Protein AF-A0A1G9ESC3-F1 (afdb_monomer_lite)

pLDDT: mean 83.82, std 16.14, range [37.31, 97.12]

Radius of gyration: 19.33 Å; chains: 1; bounding box: 45×32×67 Å

Structure (mmCIF, N/CA/C/O backbone):
data_AF-A0A1G9ESC3-F1
#
_entry.id   AF-A0A1G9ESC3-F1
#
loop_
_atom_site.group_PDB
_atom_site.id
_atom_site.type_symbol
_atom_site.label_atom_id
_atom_site.label_alt_id
_atom_site.label_comp_id
_atom_site.label_asym_id
_atom_site.label_entity_id
_atom_site.label_seq_id
_atom_site.pdbx_PDB_ins_code
_atom_site.Cartn_x
_atom_site.Cartn_y
_atom_site.Cartn_z
_atom_site.occupancy
_atom_site.B_iso_or_equiv
_atom_site.auth_seq_id
_atom_site.auth_comp_id
_atom_site.auth_asym_id
_atom_site.auth_atom_id
_atom_site.pdbx_PDB_model_num
ATOM 1 N N . MET A 1 1 ? 23.999 -6.929 -49.927 1.00 43.97 1 MET A N 1
ATOM 2 C CA . MET A 1 1 ? 23.431 -5.863 -49.079 1.00 43.97 1 MET A CA 1
ATOM 3 C C . MET A 1 1 ? 23.731 -6.254 -47.644 1.00 43.97 1 MET A C 1
ATOM 5 O O . MET A 1 1 ? 23.209 -7.267 -47.199 1.00 43.97 1 MET A O 1
ATOM 9 N N . ALA A 1 2 ? 24.670 -5.574 -46.984 1.00 53.31 2 ALA A N 1
ATOM 10 C CA . ALA A 1 2 ? 24.937 -5.827 -45.572 1.00 53.31 2 ALA A CA 1
ATOM 11 C C . ALA A 1 2 ? 23.811 -5.166 -44.774 1.00 53.31 2 ALA A C 1
ATOM 13 O O . ALA A 1 2 ? 23.599 -3.962 -44.887 1.00 53.31 2 ALA A O 1
ATOM 14 N N . VAL A 1 3 ? 23.033 -5.974 -44.058 1.00 56.06 3 VAL A N 1
ATOM 15 C CA . VAL A 1 3 ? 22.030 -5.475 -43.120 1.00 56.06 3 VAL A CA 1
ATOM 16 C C . VAL A 1 3 ? 22.810 -5.043 -41.886 1.00 56.06 3 VAL A C 1
ATOM 18 O O . VAL A 1 3 ? 23.265 -5.895 -41.124 1.00 56.06 3 VAL A O 1
ATOM 21 N N . ASP A 1 4 ? 23.039 -3.739 -41.758 1.00 64.38 4 ASP A N 1
ATOM 22 C CA . ASP A 1 4 ? 23.680 -3.130 -40.595 1.00 64.38 4 ASP A CA 1
ATOM 23 C C . ASP A 1 4 ? 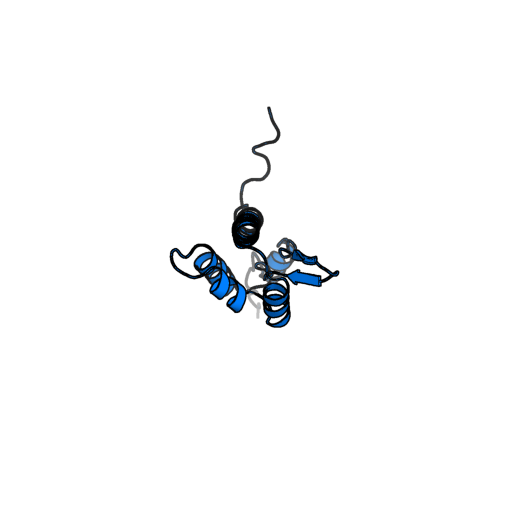22.779 -3.400 -39.381 1.00 64.38 4 ASP A C 1
ATOM 25 O O . ASP A 1 4 ? 21.706 -2.812 -39.229 1.00 64.38 4 ASP A O 1
ATOM 29 N N . LYS A 1 5 ? 23.126 -4.424 -38.593 1.00 69.19 5 LYS A N 1
ATOM 30 C CA . LYS A 1 5 ? 22.388 -4.751 -37.374 1.00 69.19 5 LYS A CA 1
ATOM 31 C C . LYS A 1 5 ? 22.817 -3.753 -36.303 1.00 69.19 5 LYS A C 1
ATOM 33 O O . LYS A 1 5 ? 24.019 -3.645 -36.060 1.00 69.19 5 LYS A O 1
ATOM 38 N N . PRO A 1 6 ? 21.872 -3.067 -35.639 1.00 77.25 6 PRO A N 1
ATOM 39 C CA . PRO A 1 6 ? 22.218 -2.153 -34.565 1.00 77.25 6 PRO A CA 1
ATOM 40 C C . PRO A 1 6 ? 23.009 -2.904 -33.490 1.00 7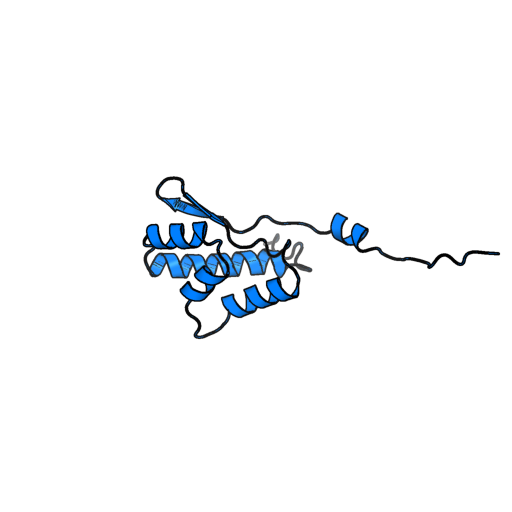7.25 6 PRO A C 1
ATOM 42 O O . PRO A 1 6 ? 22.634 -4.006 -33.082 1.00 77.25 6 PRO A O 1
ATOM 45 N N . ASN A 1 7 ? 24.118 -2.311 -33.053 1.00 84.69 7 ASN A N 1
ATOM 46 C CA . ASN A 1 7 ? 24.904 -2.831 -31.944 1.00 84.69 7 ASN A CA 1
ATOM 47 C C . ASN A 1 7 ? 24.161 -2.517 -30.635 1.00 84.69 7 ASN A C 1
ATOM 49 O O . ASN A 1 7 ? 24.212 -1.395 -30.131 1.00 84.69 7 ASN A O 1
ATOM 53 N N . VAL A 1 8 ? 23.387 -3.487 -30.144 1.00 86.62 8 VAL A N 1
ATOM 54 C CA . VAL A 1 8 ? 22.589 -3.365 -28.918 1.00 86.62 8 VAL A CA 1
ATOM 55 C C . VAL A 1 8 ? 23.451 -3.778 -27.726 1.00 86.62 8 VAL A C 1
ATOM 57 O O . VAL A 1 8 ? 23.781 -4.951 -27.586 1.00 86.62 8 VAL A O 1
ATOM 60 N N . ASN A 1 9 ? 23.794 -2.820 -26.859 1.00 90.38 9 ASN A N 1
ATOM 61 C CA . ASN A 1 9 ? 24.623 -3.067 -25.669 1.00 90.38 9 ASN A CA 1
ATOM 62 C C . ASN A 1 9 ? 23.841 -3.688 -24.498 1.00 90.38 9 ASN A C 1
ATOM 64 O O . ASN A 1 9 ? 24.419 -4.400 -23.685 1.00 90.38 9 ASN A O 1
ATOM 68 N N . LEU A 1 10 ? 22.542 -3.395 -24.396 1.00 92.31 10 LEU A N 1
ATOM 69 C CA . LEU A 1 10 ? 21.662 -3.847 -23.321 1.00 92.31 10 LEU A CA 1
ATOM 70 C C . LEU A 1 10 ? 20.216 -3.849 -23.824 1.00 92.31 10 LEU A C 1
ATOM 72 O O . LEU A 1 10 ? 19.833 -2.983 -24.612 1.00 92.31 10 LEU A O 1
ATOM 76 N N . SER A 1 11 ? 19.422 -4.821 -23.383 1.00 93.19 11 SER A N 1
ATOM 77 C CA . SER A 1 11 ? 18.002 -4.928 -23.731 1.00 93.19 11 SER A CA 1
ATOM 78 C C . SER A 1 11 ? 17.139 -4.828 -22.481 1.00 93.19 11 SER A C 1
ATOM 80 O O . SER A 1 11 ? 17.584 -5.201 -21.398 1.00 93.19 11 SER A O 1
ATOM 82 N N . LEU A 1 12 ? 15.897 -4.371 -22.640 1.00 90.69 12 LEU A N 1
ATOM 83 C CA . LEU A 1 12 ? 14.935 -4.331 -21.537 1.00 90.69 12 LEU A CA 1
ATOM 84 C C . LEU A 1 12 ? 14.723 -5.725 -20.929 1.00 90.69 12 LEU A C 1
ATOM 86 O O . LEU A 1 12 ? 14.817 -5.871 -19.720 1.00 90.69 12 LEU A O 1
ATOM 90 N N . ALA A 1 13 ? 14.586 -6.754 -21.768 1.00 91.00 13 ALA A N 1
ATOM 91 C CA . ALA A 1 13 ? 14.429 -8.135 -21.313 1.00 91.00 13 ALA A CA 1
ATOM 92 C C . ALA A 1 13 ? 15.611 -8.635 -20.459 1.00 91.00 13 ALA A C 1
ATOM 94 O O . ALA A 1 13 ? 15.414 -9.443 -19.557 1.00 91.00 13 ALA A O 1
ATOM 95 N N . ALA A 1 14 ? 16.835 -8.165 -20.737 1.00 91.69 14 ALA A N 1
ATOM 96 C CA . ALA A 1 14 ? 17.994 -8.483 -19.904 1.00 91.69 14 ALA A CA 1
ATOM 97 C C . ALA A 1 14 ? 17.863 -7.832 -18.518 1.00 91.69 14 ALA A C 1
ATOM 99 O O . ALA A 1 14 ? 17.978 -8.526 -17.515 1.00 91.69 14 ALA A O 1
ATOM 100 N N . LEU A 1 15 ? 17.498 -6.547 -18.468 1.00 91.56 15 LEU A N 1
ATOM 101 C CA . LEU A 1 15 ? 17.251 -5.839 -17.210 1.00 91.56 15 LEU A CA 1
ATOM 102 C C . LEU A 1 15 ? 16.100 -6.452 -16.400 1.00 91.56 15 LEU A C 1
ATOM 104 O O . LEU A 1 15 ? 16.215 -6.583 -15.188 1.00 91.56 15 LEU A O 1
ATOM 108 N N . GLU A 1 16 ? 15.012 -6.869 -17.048 1.00 88.94 16 GLU A N 1
ATOM 109 C CA . GLU A 1 16 ? 13.883 -7.538 -16.387 1.00 88.94 16 GLU A CA 1
ATOM 110 C C . GLU A 1 16 ? 14.275 -8.895 -15.786 1.00 88.94 16 GLU A C 1
ATOM 112 O O . GLU A 1 16 ? 13.735 -9.285 -14.752 1.00 88.94 16 GLU A O 1
ATOM 117 N N . ALA A 1 17 ? 15.211 -9.613 -16.416 1.00 87.94 17 ALA A N 1
ATOM 118 C CA . ALA A 1 17 ? 15.740 -10.874 -15.900 1.00 87.94 17 ALA A CA 1
ATOM 119 C C . ALA A 1 17 ? 16.735 -10.675 -14.741 1.00 87.94 17 ALA A C 1
ATOM 121 O O . ALA A 1 17 ? 16.882 -11.565 -13.905 1.00 87.94 17 ALA A O 1
ATOM 122 N N . GLU A 1 18 ? 17.421 -9.530 -14.700 1.00 87.19 18 GLU A N 1
ATOM 123 C CA . GLU A 1 18 ? 18.349 -9.151 -13.627 1.00 87.19 18 GLU A CA 1
ATOM 124 C C . GLU A 1 18 ? 17.634 -8.518 -12.420 1.00 87.19 18 GLU A C 1
ATOM 126 O O . GLU A 1 18 ? 18.123 -8.608 -11.292 1.00 87.19 18 GLU A O 1
ATOM 131 N N . ALA A 1 19 ? 16.482 -7.880 -12.638 1.00 85.44 19 ALA A N 1
ATOM 132 C CA . ALA A 1 19 ? 15.740 -7.174 -11.603 1.00 85.44 19 ALA A CA 1
ATOM 133 C C . ALA A 1 19 ? 15.181 -8.131 -10.534 1.00 85.44 19 ALA A C 1
ATOM 135 O O . ALA A 1 19 ? 14.440 -9.072 -10.823 1.00 85.44 19 ALA A O 1
ATOM 136 N N . ASN A 1 20 ? 15.501 -7.854 -9.267 1.00 78.94 20 ASN A N 1
ATOM 137 C CA . ASN A 1 20 ? 14.919 -8.561 -8.129 1.00 78.94 20 ASN A CA 1
ATOM 138 C C . ASN A 1 20 ? 13.492 -8.053 -7.865 1.00 78.94 20 ASN A C 1
ATOM 140 O O . ASN A 1 20 ? 13.234 -6.852 -7.936 1.00 78.94 20 ASN A O 1
ATOM 144 N N . LYS A 1 21 ? 12.582 -8.974 -7.540 1.00 80.69 21 LYS A N 1
ATOM 145 C CA . LYS A 1 21 ? 11.171 -8.705 -7.253 1.00 80.69 21 LYS A CA 1
ATOM 146 C C . LYS A 1 21 ? 10.865 -9.106 -5.807 1.00 80.69 21 LYS A C 1
ATOM 148 O O . LYS A 1 21 ? 10.483 -10.255 -5.569 1.00 80.69 21 LYS A O 1
ATOM 153 N N . PRO A 1 22 ? 11.109 -8.223 -4.825 1.00 85.19 22 PRO A N 1
ATOM 154 C CA . PRO A 1 22 ? 10.721 -8.499 -3.450 1.00 85.19 22 PRO A CA 1
ATOM 155 C C . PRO A 1 22 ? 9.194 -8.584 -3.340 1.00 85.19 22 PRO A C 1
ATOM 157 O O . PRO A 1 22 ? 8.467 -7.946 -4.095 1.00 85.19 22 PRO A O 1
ATOM 160 N N . GLU A 1 23 ? 8.705 -9.381 -2.391 1.00 88.75 23 GLU A N 1
ATOM 161 C CA . GLU A 1 23 ? 7.263 -9.542 -2.189 1.00 88.75 23 GLU A CA 1
ATOM 162 C C . GLU A 1 23 ? 6.606 -8.251 -1.661 1.00 88.75 23 GLU A C 1
ATOM 164 O O . GLU A 1 23 ? 7.249 -7.456 -0.980 1.00 88.75 23 GLU A O 1
ATOM 169 N N . PRO A 1 24 ? 5.307 -8.023 -1.911 1.00 93.38 24 PRO A N 1
ATOM 170 C CA . PRO A 1 24 ? 4.590 -6.901 -1.315 1.00 93.38 24 PRO A CA 1
ATOM 171 C C . PRO A 1 24 ? 4.425 -7.050 0.205 1.00 93.38 24 PRO A C 1
ATOM 173 O O . PRO A 1 24 ? 4.405 -8.153 0.759 1.00 93.38 24 PRO A O 1
ATOM 176 N N . PHE A 1 25 ? 4.198 -5.930 0.899 1.00 94.56 25 PHE A N 1
ATOM 177 C CA . PHE A 1 25 ? 3.900 -5.958 2.331 1.00 94.56 25 PHE A CA 1
ATOM 178 C C . PHE A 1 25 ? 2.524 -6.591 2.594 1.00 94.56 25 PHE A C 1
ATOM 180 O O . PHE A 1 25 ? 1.503 -6.160 2.051 1.00 94.56 25 PHE A O 1
ATOM 187 N N . VAL A 1 26 ? 2.468 -7.579 3.492 1.00 96.62 26 VAL A N 1
ATOM 188 C CA . VAL A 1 26 ? 1.228 -8.270 3.875 1.00 96.62 26 VAL A CA 1
ATOM 189 C C . VAL A 1 26 ? 0.968 -8.105 5.368 1.00 96.62 26 VAL A C 1
ATOM 191 O O . VAL A 1 26 ? 1.809 -8.433 6.203 1.00 96.62 26 VAL A O 1
ATOM 194 N N . LEU A 1 27 ? -0.239 -7.658 5.722 1.00 96.38 27 LEU A N 1
ATOM 195 C CA . LEU A 1 27 ? -0.709 -7.605 7.105 1.00 96.38 27 LEU A CA 1
ATOM 196 C C . LEU A 1 27 ? -1.738 -8.709 7.351 1.00 96.38 27 LEU A C 1
ATOM 198 O O . LEU A 1 27 ? -2.816 -8.715 6.757 1.00 96.38 27 LEU A O 1
ATOM 202 N N . ALA A 1 28 ? -1.450 -9.597 8.300 1.00 96.19 28 ALA A N 1
ATOM 203 C CA . ALA A 1 28 ? -2.451 -10.509 8.839 1.00 96.19 28 ALA A CA 1
ATOM 204 C C . ALA A 1 28 ? -3.435 -9.751 9.748 1.00 96.19 28 ALA A C 1
ATOM 206 O O . ALA A 1 28 ? -3.041 -9.036 10.671 1.00 96.19 28 ALA A O 1
ATOM 207 N N . LEU A 1 29 ? -4.727 -9.933 9.495 1.00 92.81 29 LEU A N 1
ATOM 208 C CA . LEU A 1 29 ? -5.827 -9.461 10.328 1.00 92.81 29 LEU A CA 1
ATOM 209 C C . LEU A 1 29 ? -6.361 -10.612 11.195 1.00 92.81 29 LEU A C 1
ATOM 211 O O . LEU A 1 29 ? -6.070 -11.790 10.978 1.00 92.81 29 LEU A O 1
ATOM 215 N N . SER A 1 30 ? -7.193 -10.286 12.183 1.00 87.12 30 SER A N 1
ATOM 216 C CA . SER A 1 30 ? -7.890 -11.301 12.977 1.00 87.12 30 SER A CA 1
ATOM 217 C C . SER A 1 30 ? -8.807 -12.175 12.107 1.00 87.12 30 SER A C 1
ATOM 219 O O . SER A 1 30 ? -9.378 -11.715 11.117 1.00 87.12 30 SER A O 1
ATOM 221 N N . GLY A 1 31 ? -8.986 -13.439 12.503 1.00 81.56 31 GLY A N 1
ATOM 222 C CA . GLY A 1 31 ? -9.890 -14.369 11.816 1.00 81.56 31 GLY A CA 1
ATOM 223 C C . GLY A 1 31 ? -9.362 -14.884 10.474 1.00 81.56 31 GLY A C 1
ATOM 224 O O . GLY A 1 31 ? -10.145 -15.038 9.540 1.00 81.56 31 GLY A O 1
ATOM 225 N N . SER A 1 32 ? -8.049 -15.119 10.371 1.00 83.12 32 SER A N 1
ATOM 226 C CA . SER A 1 32 ? -7.374 -15.671 9.180 1.00 83.12 32 SER A CA 1
ATOM 227 C C . SER A 1 32 ? -7.520 -14.830 7.907 1.00 83.12 32 SER A C 1
ATOM 229 O O . SER A 1 32 ? -7.315 -15.330 6.802 1.00 83.12 32 SER A O 1
ATOM 231 N N . LYS A 1 33 ? -7.871 -13.549 8.046 1.00 91.31 33 LYS A N 1
ATOM 232 C CA . LYS A 1 33 ? -7.873 -12.591 6.939 1.00 91.31 33 LYS A CA 1
ATOM 233 C C . LYS A 1 33 ? -6.496 -11.955 6.815 1.00 91.31 33 LYS A C 1
ATOM 235 O O . LYS A 1 33 ? -5.753 -11.870 7.788 1.00 91.31 33 LYS A O 1
ATOM 240 N N . ARG A 1 34 ? -6.171 -11.468 5.628 1.00 95.56 34 ARG A N 1
ATOM 241 C CA . ARG A 1 34 ? -4.972 -10.670 5.369 1.00 95.56 34 ARG A CA 1
ATOM 242 C C . ARG A 1 34 ? -5.323 -9.531 4.431 1.00 95.56 34 ARG A C 1
ATOM 244 O O . ARG A 1 34 ? -6.325 -9.639 3.731 1.00 95.56 34 ARG A O 1
ATOM 251 N N . ILE A 1 35 ? -4.509 -8.488 4.452 1.00 96.69 35 ILE A N 1
ATOM 252 C CA . ILE A 1 35 ? -4.496 -7.450 3.427 1.00 96.69 35 ILE A CA 1
ATOM 253 C C . ILE A 1 35 ? -3.113 -7.403 2.797 1.00 96.69 35 ILE A C 1
ATOM 255 O O . ILE A 1 35 ? -2.112 -7.593 3.495 1.00 96.69 35 ILE A O 1
ATOM 259 N N . THR A 1 36 ? -3.073 -7.144 1.498 1.00 96.94 36 THR A N 1
ATOM 260 C CA . THR A 1 36 ? -1.837 -7.038 0.727 1.00 96.94 36 THR A CA 1
ATOM 261 C C . THR A 1 36 ? -1.735 -5.627 0.168 1.00 96.94 36 THR A C 1
ATOM 263 O O . THR A 1 36 ? -2.679 -5.125 -0.440 1.00 96.94 36 THR A O 1
ATOM 266 N N . PHE A 1 37 ? -0.611 -4.968 0.429 1.00 95.62 37 PHE A N 1
ATOM 267 C CA . PHE A 1 37 ? -0.293 -3.673 -0.166 1.00 95.62 37 PHE A CA 1
ATOM 268 C C . PHE A 1 37 ? 0.186 -3.863 -1.615 1.00 95.62 37 PHE A C 1
ATOM 270 O O . PHE A 1 37 ? 0.549 -4.981 -1.981 1.00 95.62 37 PHE A O 1
ATOM 277 N N . PRO A 1 38 ? 0.177 -2.809 -2.450 1.00 92.81 38 PRO A N 1
ATOM 278 C CA . PRO A 1 38 ? 0.652 -2.894 -3.827 1.00 92.81 38 PRO A CA 1
ATOM 279 C C . PRO A 1 38 ? 2.058 -3.476 -3.943 1.00 92.81 38 PRO A C 1
ATOM 281 O O . PRO A 1 38 ? 2.937 -3.195 -3.123 1.00 92.81 38 PRO A O 1
ATOM 284 N N . ASP A 1 39 ? 2.281 -4.249 -4.997 1.00 92.19 39 ASP A N 1
ATOM 285 C CA . ASP A 1 39 ? 3.624 -4.642 -5.397 1.00 92.19 39 ASP A CA 1
ATOM 286 C C . ASP A 1 39 ? 4.258 -3.504 -6.204 1.00 92.19 39 ASP A C 1
ATOM 288 O O . ASP A 1 39 ? 4.013 -3.364 -7.399 1.00 92.19 39 ASP A O 1
ATOM 292 N N . LEU A 1 40 ? 5.052 -2.661 -5.538 1.00 89.50 40 LEU A N 1
ATOM 293 C CA . LEU A 1 40 ? 5.674 -1.501 -6.183 1.00 89.50 40 LEU A CA 1
ATOM 294 C C . LEU A 1 40 ? 6.656 -1.880 -7.299 1.00 89.50 40 LEU A C 1
ATOM 296 O O . LEU A 1 40 ? 6.952 -1.033 -8.133 1.00 89.50 40 LEU A O 1
ATOM 300 N N . PHE A 1 41 ? 7.159 -3.117 -7.316 1.00 87.81 41 PHE A N 1
ATOM 301 C CA . PHE A 1 41 ? 8.124 -3.587 -8.314 1.00 87.81 41 PHE A CA 1
ATOM 302 C C . PHE A 1 41 ? 7.449 -4.154 -9.565 1.00 87.81 41 PHE A C 1
ATOM 304 O O . PHE A 1 41 ? 8.119 -4.366 -10.575 1.00 87.81 41 PHE A O 1
ATOM 311 N N . ASP A 1 42 ? 6.136 -4.383 -9.505 1.00 89.94 42 ASP A N 1
ATOM 312 C CA . ASP A 1 42 ? 5.307 -4.759 -10.654 1.00 89.94 42 ASP A CA 1
ATOM 313 C C . ASP A 1 42 ? 4.474 -3.570 -11.180 1.00 89.94 42 ASP A C 1
ATOM 315 O O . ASP A 1 42 ? 3.936 -3.623 -12.286 1.00 89.94 42 ASP A O 1
ATOM 319 N N . LEU A 1 43 ? 4.394 -2.468 -10.420 1.00 90.06 43 LEU A N 1
ATOM 320 C CA . LEU A 1 43 ? 3.760 -1.225 -10.864 1.00 90.06 43 LEU A CA 1
ATOM 321 C C . LEU A 1 43 ? 4.609 -0.470 -11.906 1.00 90.06 43 LEU A C 1
ATOM 323 O O . LEU A 1 43 ? 5.842 -0.488 -11.845 1.00 90.06 43 LEU A O 1
ATOM 327 N N . PRO A 1 44 ? 3.967 0.286 -12.819 1.00 91.94 44 PRO A N 1
ATOM 328 C CA . PRO A 1 44 ? 4.647 1.306 -13.609 1.00 91.94 44 PRO A CA 1
ATOM 329 C C . PRO A 1 44 ? 5.372 2.320 -12.719 1.00 91.94 44 PRO A C 1
ATOM 331 O O . PRO A 1 44 ? 4.910 2.653 -11.625 1.00 91.94 44 PRO A O 1
ATOM 334 N N . VAL A 1 45 ? 6.497 2.848 -13.210 1.00 89.56 45 VAL A N 1
ATOM 335 C CA . VAL A 1 45 ? 7.352 3.770 -12.441 1.00 89.56 45 VAL A CA 1
ATOM 336 C C . VAL A 1 45 ? 6.572 4.985 -11.935 1.00 89.56 45 VAL A C 1
ATOM 338 O O . VAL A 1 45 ? 6.715 5.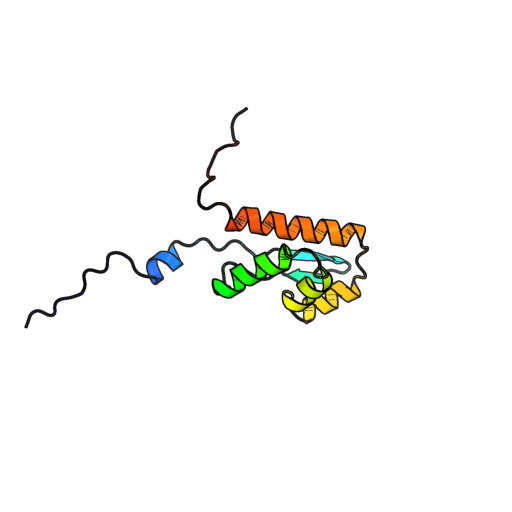352 -10.772 1.00 89.56 45 VAL A O 1
ATOM 341 N N . ASP A 1 46 ? 5.708 5.577 -12.761 1.00 92.12 46 ASP A N 1
ATOM 342 C CA . ASP A 1 46 ? 4.931 6.758 -12.375 1.00 92.12 46 ASP A CA 1
ATOM 343 C C . ASP A 1 46 ? 3.899 6.465 -11.271 1.00 92.12 46 ASP A C 1
ATOM 345 O O . ASP A 1 46 ? 3.694 7.298 -10.380 1.00 92.12 46 ASP A O 1
ATOM 349 N N . GLU A 1 47 ? 3.306 5.267 -11.277 1.00 93.56 47 GLU A N 1
ATOM 350 C CA . GLU A 1 47 ? 2.392 4.809 -10.228 1.00 93.56 47 GLU A CA 1
ATOM 351 C C . GLU A 1 47 ? 3.148 4.519 -8.925 1.00 93.56 47 GLU A C 1
ATOM 353 O O . GLU A 1 47 ? 2.700 4.916 -7.848 1.00 93.56 47 GLU A O 1
ATOM 358 N N . ALA A 1 48 ? 4.333 3.904 -9.002 1.00 90.75 48 ALA A N 1
ATOM 359 C CA . ALA A 1 48 ? 5.186 3.692 -7.834 1.00 90.75 48 ALA A CA 1
ATOM 360 C C . ALA A 1 48 ? 5.636 5.028 -7.203 1.00 90.75 48 ALA A C 1
ATOM 362 O O . ALA A 1 48 ? 5.588 5.190 -5.982 1.00 90.75 48 ALA A O 1
ATOM 363 N N . GLU A 1 49 ? 6.003 6.029 -8.011 1.00 89.25 49 GLU A N 1
ATOM 364 C CA . GLU A 1 49 ? 6.303 7.384 -7.526 1.00 89.25 49 GLU A CA 1
ATOM 365 C C . GLU A 1 49 ? 5.070 8.073 -6.916 1.00 89.25 49 GLU A C 1
ATOM 367 O O . GLU A 1 49 ? 5.171 8.834 -5.949 1.00 89.25 49 GLU A O 1
ATOM 372 N N . GLU A 1 50 ? 3.877 7.836 -7.466 1.00 92.38 50 GLU A N 1
ATOM 373 C CA . GLU A 1 50 ? 2.624 8.305 -6.875 1.00 92.38 50 GLU A CA 1
ATOM 374 C C . GLU A 1 50 ? 2.344 7.675 -5.510 1.00 92.38 50 GLU A C 1
ATOM 376 O O . GLU A 1 50 ? 1.969 8.397 -4.583 1.00 92.38 50 GLU A O 1
ATOM 381 N N . PHE A 1 51 ? 2.598 6.376 -5.353 1.00 91.62 51 PHE A N 1
ATOM 382 C CA . PHE A 1 51 ? 2.441 5.681 -4.080 1.00 91.62 51 PHE A CA 1
ATOM 383 C C . PHE A 1 51 ? 3.268 6.337 -2.973 1.00 91.62 51 PHE A C 1
ATOM 385 O O . PHE A 1 51 ? 2.735 6.654 -1.907 1.00 91.62 51 PHE A O 1
ATOM 392 N N . PHE A 1 52 ? 4.554 6.597 -3.231 1.00 87.50 52 PHE A N 1
ATOM 393 C CA . PHE A 1 52 ? 5.427 7.245 -2.250 1.00 87.50 52 PHE A CA 1
ATOM 394 C C . PHE A 1 52 ? 4.986 8.669 -1.927 1.00 87.50 52 PHE A C 1
ATOM 396 O O . PHE A 1 52 ? 4.992 9.056 -0.759 1.00 87.50 52 PHE A O 1
ATOM 403 N N . ARG A 1 53 ? 4.548 9.434 -2.936 1.00 88.25 53 ARG A N 1
ATOM 404 C CA . ARG A 1 53 ? 3.999 10.777 -2.717 1.00 88.25 53 ARG A CA 1
ATOM 405 C C . ARG A 1 53 ? 2.768 10.733 -1.825 1.00 88.25 53 ARG A C 1
ATOM 407 O O . ARG A 1 53 ? 2.706 11.512 -0.886 1.00 88.25 53 ARG A O 1
ATOM 414 N N . ASP A 1 54 ? 1.814 9.840 -2.084 1.00 89.81 54 ASP A N 1
ATOM 415 C CA . ASP A 1 54 ? 0.597 9.728 -1.273 1.00 89.81 54 ASP A CA 1
ATOM 416 C C . ASP A 1 54 ? 0.876 9.230 0.151 1.00 89.81 54 ASP A C 1
ATOM 418 O O . ASP A 1 54 ? 0.191 9.658 1.080 1.00 89.81 54 ASP A O 1
ATOM 422 N N . LEU A 1 55 ? 1.861 8.344 0.327 1.00 83.75 55 LEU A N 1
ATOM 423 C CA . LEU A 1 55 ? 2.241 7.808 1.634 1.00 83.75 55 LEU A CA 1
ATOM 424 C C . LEU A 1 55 ? 2.952 8.848 2.514 1.00 83.75 55 LEU A C 1
ATOM 426 O O . LEU A 1 55 ? 2.762 8.849 3.729 1.00 83.75 55 LEU A O 1
ATOM 430 N N . ASP A 1 56 ? 3.756 9.728 1.912 1.00 79.69 56 ASP A N 1
ATOM 431 C CA . ASP A 1 56 ? 4.497 10.785 2.613 1.00 79.69 56 ASP A CA 1
ATOM 432 C C . ASP A 1 56 ? 3.717 12.113 2.698 1.00 79.69 56 ASP A C 1
ATOM 434 O O . ASP A 1 56 ? 4.106 13.013 3.441 1.00 79.69 56 ASP A O 1
ATOM 438 N N . GLN A 1 57 ? 2.597 12.263 1.970 1.00 79.44 57 GLN A N 1
ATOM 439 C CA . GLN A 1 57 ? 1.933 13.560 1.817 1.00 79.44 57 GLN A CA 1
ATOM 440 C C . GLN A 1 57 ? 1.412 14.114 3.159 1.00 79.44 57 GLN A C 1
ATOM 442 O O . GLN A 1 57 ? 0.421 13.611 3.706 1.00 79.44 57 GLN A O 1
ATOM 447 N N . PRO A 1 58 ? 1.964 15.237 3.659 1.00 62.34 58 PRO A N 1
ATOM 448 C CA . PRO A 1 58 ? 1.462 15.854 4.875 1.00 62.34 58 PRO A CA 1
ATOM 449 C C . PRO A 1 58 ? 0.041 16.391 4.646 1.00 62.34 58 PRO A C 1
ATOM 451 O O . PRO A 1 58 ? -0.213 17.169 3.726 1.00 62.34 58 PRO A O 1
ATOM 454 N N . GLY A 1 59 ? -0.900 15.984 5.501 1.00 62.47 59 GLY A N 1
ATOM 455 C CA . GLY A 1 59 ? -2.273 16.505 5.517 1.00 62.47 59 GLY A CA 1
ATOM 456 C C . GLY A 1 59 ? -3.318 15.701 4.733 1.00 62.47 59 GLY A C 1
ATOM 457 O O . GLY A 1 59 ? -4.499 16.028 4.845 1.00 62.47 59 GLY A O 1
ATOM 458 N N . LYS A 1 60 ? -2.939 14.642 4.004 1.00 73.44 60 LYS A N 1
ATOM 459 C CA . LYS A 1 60 ? -3.899 13.630 3.519 1.00 73.44 60 LYS A CA 1
ATOM 460 C C . LYS A 1 60 ? -4.233 12.645 4.636 1.00 73.44 60 LYS A C 1
ATOM 462 O O . LYS A 1 60 ? -3.402 12.375 5.502 1.00 73.44 60 LYS A O 1
ATOM 467 N N . SER A 1 61 ? -5.453 12.108 4.643 1.00 84.00 61 SER A N 1
ATOM 468 C CA . SER A 1 61 ? -5.787 11.058 5.601 1.00 84.00 61 SER A CA 1
ATOM 469 C C . SER A 1 61 ? -5.115 9.751 5.187 1.00 84.00 61 SER A C 1
ATOM 471 O O . SER A 1 61 ? -5.327 9.273 4.074 1.00 84.00 61 SER A O 1
ATOM 473 N N . ASP A 1 62 ? -4.405 9.106 6.114 1.00 87.06 62 ASP A N 1
ATOM 474 C CA . ASP A 1 62 ? -3.900 7.732 5.961 1.00 87.06 62 ASP A CA 1
ATOM 475 C C . ASP A 1 62 ? -5.000 6.760 5.468 1.00 87.06 62 ASP A C 1
ATOM 477 O O . ASP A 1 62 ? -4.740 5.746 4.825 1.00 87.06 62 ASP A O 1
ATOM 481 N N . PHE A 1 63 ? -6.266 7.063 5.766 1.00 89.31 63 PHE A N 1
ATOM 482 C CA . PHE A 1 63 ? -7.410 6.270 5.336 1.00 89.31 63 PHE A CA 1
ATOM 483 C C . PHE A 1 63 ? -7.740 6.426 3.847 1.00 89.31 63 PHE A C 1
ATOM 485 O O . PHE A 1 63 ? -8.172 5.463 3.220 1.00 89.31 63 PHE A O 1
ATOM 492 N N . GLU A 1 64 ? -7.537 7.617 3.283 1.00 91.31 64 GLU A N 1
ATOM 493 C CA . GLU A 1 64 ? -7.675 7.865 1.843 1.00 91.31 64 GLU A CA 1
ATOM 494 C C . GLU A 1 64 ? -6.551 7.170 1.075 1.00 91.31 64 GLU A C 1
ATOM 496 O O . GLU A 1 64 ? -6.810 6.549 0.046 1.00 91.31 64 GLU A O 1
ATOM 501 N N . PHE A 1 65 ? -5.333 7.187 1.628 1.00 92.75 65 PHE A N 1
ATOM 502 C CA . PHE A 1 65 ? -4.212 6.401 1.117 1.00 92.75 65 PHE A CA 1
ATOM 503 C C . PHE A 1 65 ? -4.572 4.907 1.046 1.00 92.75 65 PHE A C 1
ATOM 505 O O . PHE A 1 65 ? -4.504 4.305 -0.024 1.00 92.75 65 PHE A O 1
ATOM 512 N N . LEU A 1 66 ? -5.045 4.315 2.151 1.00 94.44 66 LEU A N 1
ATOM 513 C CA . LEU A 1 66 ? -5.451 2.904 2.166 1.00 94.44 66 LEU A CA 1
ATOM 514 C C . LEU A 1 66 ? -6.612 2.616 1.204 1.00 94.44 66 LEU A C 1
ATOM 516 O O . LEU A 1 66 ? -6.648 1.545 0.608 1.00 94.44 66 LEU A O 1
ATOM 520 N N . ALA A 1 67 ? -7.558 3.544 1.046 1.00 95.00 67 ALA A N 1
ATOM 521 C CA . ALA A 1 67 ? -8.688 3.380 0.133 1.00 95.00 67 ALA A CA 1
ATOM 522 C C . ALA A 1 67 ? -8.264 3.353 -1.340 1.00 95.00 67 ALA A C 1
ATOM 524 O O . ALA A 1 67 ? -8.896 2.663 -2.138 1.00 95.00 67 ALA A O 1
ATOM 525 N N . LYS A 1 68 ? -7.229 4.123 -1.691 1.00 95.31 68 LYS A N 1
ATOM 526 C CA . LYS A 1 68 ? -6.689 4.205 -3.048 1.00 95.31 68 LYS A CA 1
ATOM 527 C C . LYS A 1 68 ? -5.807 3.007 -3.386 1.00 95.31 68 LYS A C 1
ATOM 529 O O . LYS A 1 68 ? -5.935 2.450 -4.469 1.00 95.31 68 LYS A O 1
ATOM 534 N N . TRP 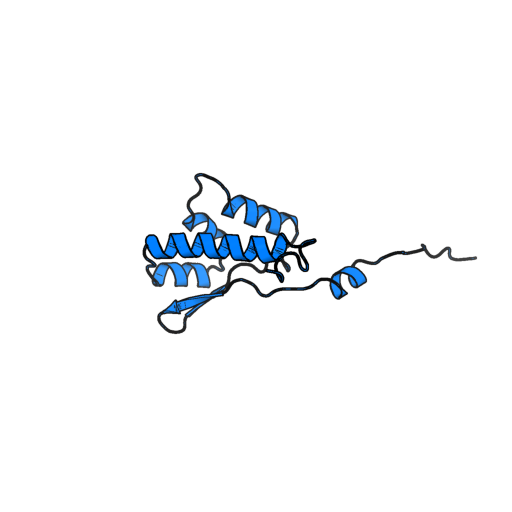A 1 69 ? -4.921 2.634 -2.465 1.00 95.50 69 TRP A N 1
ATOM 535 C CA . TRP A 1 69 ? -3.830 1.705 -2.755 1.00 95.50 69 TRP A CA 1
ATOM 536 C C . TRP A 1 69 ? -4.115 0.257 -2.364 1.00 95.50 69 TRP A C 1
ATOM 538 O O . TRP A 1 69 ? -3.471 -0.647 -2.881 1.00 95.50 69 TRP A O 1
ATOM 548 N N . LEU A 1 70 ? -5.083 -0.014 -1.489 1.00 96.25 70 LEU A N 1
ATOM 549 C CA . LEU A 1 70 ? -5.519 -1.391 -1.269 1.00 96.25 70 LEU A CA 1
ATOM 550 C C . LEU A 1 70 ? -6.559 -1.803 -2.306 1.00 96.25 70 LEU A C 1
ATOM 552 O O . LEU A 1 70 ? -7.387 -1.003 -2.749 1.00 96.25 70 LEU A O 1
ATOM 556 N N . SER A 1 71 ? -6.594 -3.102 -2.607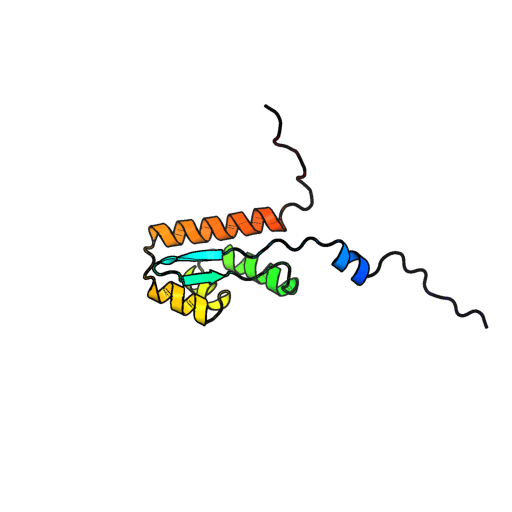 1.00 96.31 71 SER A N 1
ATOM 557 C CA . SER A 1 71 ? -7.735 -3.672 -3.315 1.00 96.31 71 SER A CA 1
ATOM 558 C C . SER A 1 71 ? -9.026 -3.370 -2.544 1.00 96.31 71 SER A C 1
ATOM 560 O O . SER A 1 71 ? -9.038 -3.283 -1.311 1.00 96.31 71 SER A O 1
ATOM 562 N N . LYS A 1 72 ? -10.155 -3.259 -3.250 1.00 96.44 72 LYS A N 1
ATOM 563 C CA . LYS A 1 72 ? -11.448 -3.009 -2.598 1.00 96.44 72 LYS A CA 1
ATOM 564 C C . LYS A 1 72 ? -11.746 -4.031 -1.490 1.00 96.44 72 LYS A C 1
ATOM 566 O O . LYS A 1 72 ? -12.234 -3.654 -0.427 1.00 96.44 72 LYS A O 1
ATOM 571 N N . ALA A 1 73 ? -11.440 -5.306 -1.736 1.00 96.25 73 ALA A N 1
ATOM 572 C CA . ALA A 1 73 ? -11.653 -6.382 -0.774 1.00 96.25 73 ALA A CA 1
ATOM 573 C C . ALA A 1 73 ? -10.788 -6.207 0.483 1.00 96.25 73 ALA A C 1
ATOM 575 O O . ALA A 1 73 ? -11.294 -6.344 1.599 1.00 96.25 73 ALA A O 1
ATOM 576 N N . ASP A 1 74 ? -9.518 -5.847 0.308 1.00 97.12 74 ASP A N 1
ATOM 577 C CA . ASP A 1 74 ? -8.586 -5.630 1.411 1.00 97.12 74 ASP A CA 1
ATOM 578 C C . ASP A 1 74 ? -8.933 -4.380 2.217 1.00 97.12 74 ASP A C 1
ATOM 580 O O . ASP A 1 74 ? -8.940 -4.413 3.448 1.00 97.12 74 ASP A O 1
ATOM 584 N N . PHE A 1 75 ? -9.320 -3.293 1.548 1.00 96.56 75 PHE A N 1
ATOM 585 C CA . PHE A 1 75 ? -9.780 -2.086 2.225 1.00 96.56 75 PHE A CA 1
ATOM 586 C C . PHE A 1 75 ? -11.062 -2.336 3.035 1.00 96.56 75 PHE A C 1
ATOM 588 O O . PHE A 1 75 ? -11.178 -1.910 4.187 1.00 96.56 75 PHE A O 1
ATOM 595 N N . ASP A 1 76 ? -12.030 -3.067 2.475 1.00 96.12 76 ASP A N 1
ATOM 596 C CA . ASP A 1 76 ? -13.241 -3.457 3.200 1.00 96.12 76 ASP A CA 1
ATOM 597 C C . ASP A 1 76 ? -12.920 -4.396 4.385 1.00 96.12 76 ASP A C 1
ATOM 599 O O . ASP A 1 76 ? -13.490 -4.230 5.469 1.00 96.12 76 ASP A O 1
ATOM 603 N N . ALA A 1 77 ? -11.957 -5.316 4.241 1.00 96.38 77 ALA A N 1
ATOM 604 C CA . ALA A 1 77 ? -11.476 -6.157 5.340 1.00 96.38 77 ALA A CA 1
ATOM 605 C C . ALA A 1 77 ? -10.789 -5.338 6.446 1.00 96.38 77 ALA A C 1
ATOM 607 O O . ALA A 1 77 ? -11.048 -5.568 7.632 1.00 96.38 77 ALA A O 1
ATOM 608 N N . TYR A 1 78 ? -9.980 -4.345 6.073 1.00 95.62 78 TYR A N 1
ATOM 609 C CA . TYR A 1 78 ? -9.335 -3.420 7.000 1.00 95.62 78 TYR A CA 1
ATOM 610 C C . TYR A 1 78 ? -10.363 -2.627 7.820 1.00 95.62 78 TYR A C 1
ATOM 612 O O . TYR A 1 78 ? -10.276 -2.566 9.050 1.00 95.62 78 TYR A O 1
ATOM 620 N N . LYS A 1 79 ? -11.400 -2.091 7.162 1.00 95.12 79 LYS A N 1
ATOM 621 C CA . LYS A 1 79 ? -12.518 -1.405 7.835 1.00 95.12 79 LYS A CA 1
ATOM 622 C C . LYS A 1 79 ? -13.255 -2.323 8.805 1.00 95.12 79 LYS A C 1
ATOM 624 O O . LYS A 1 79 ? -13.527 -1.932 9.942 1.00 95.12 79 LYS A O 1
ATOM 629 N N . ALA A 1 80 ? -13.561 -3.547 8.375 1.00 95.38 80 ALA A N 1
ATOM 630 C CA . ALA A 1 80 ? -14.266 -4.528 9.194 1.00 95.38 80 ALA A CA 1
ATOM 631 C C . ALA A 1 80 ? -13.465 -4.944 10.439 1.00 95.38 80 ALA A C 1
ATOM 633 O O . ALA A 1 80 ? -14.062 -5.251 11.470 1.00 95.38 80 ALA A O 1
ATOM 634 N N . ALA A 1 81 ? -12.131 -4.906 10.372 1.00 95.06 81 ALA A N 1
ATOM 635 C CA . ALA A 1 81 ? -11.259 -5.207 11.505 1.00 95.06 81 ALA A CA 1
ATOM 636 C C . ALA A 1 81 ? -11.290 -4.136 12.613 1.00 95.06 81 ALA A C 1
ATOM 638 O O . ALA A 1 81 ? -10.814 -4.404 13.715 1.00 95.06 81 ALA A O 1
ATOM 639 N N . ARG A 1 82 ? -11.852 -2.941 12.351 1.00 93.81 82 ARG A N 1
ATOM 640 C CA . ARG A 1 82 ? -11.976 -1.826 13.315 1.00 93.81 82 ARG A CA 1
ATOM 641 C C . ARG A 1 82 ? -10.663 -1.547 14.061 1.00 93.81 82 ARG A C 1
ATOM 643 O O . ARG A 1 82 ? -10.641 -1.409 15.285 1.00 93.81 82 ARG A O 1
ATOM 650 N N . VAL A 1 83 ? -9.566 -1.488 13.303 1.00 92.12 83 VAL A N 1
ATOM 651 C CA . VAL A 1 83 ? -8.210 -1.299 13.831 1.00 92.12 83 VAL A CA 1
ATOM 652 C C . VAL A 1 83 ? -8.137 0.006 14.640 1.00 92.12 83 VAL A C 1
ATOM 654 O O . VAL A 1 83 ? -8.532 1.059 14.136 1.00 92.12 83 VAL A O 1
ATOM 657 N N . PRO A 1 84 ? -7.641 -0.016 15.892 1.00 94.12 84 PRO A N 1
ATOM 658 C CA . PRO A 1 84 ? -7.547 1.192 16.702 1.00 94.12 84 PRO A CA 1
ATOM 659 C C . PRO A 1 84 ? -6.458 2.129 16.169 1.00 94.12 84 PRO A C 1
ATOM 661 O O . PRO A 1 84 ? -5.421 1.670 15.687 1.00 94.12 84 PRO A O 1
ATOM 664 N N . LEU A 1 85 ? -6.637 3.443 16.355 1.00 92.00 85 LEU A N 1
ATOM 665 C CA . LEU A 1 85 ? -5.723 4.479 15.847 1.00 92.00 85 LEU A CA 1
ATOM 666 C C . LEU A 1 85 ? -4.247 4.221 16.200 1.00 92.00 85 LEU A C 1
ATOM 668 O O . LEU A 1 85 ? -3.373 4.382 15.355 1.00 92.00 85 LEU A O 1
ATOM 672 N N . ARG A 1 86 ? -3.968 3.756 17.426 1.00 94.44 86 ARG A N 1
ATOM 673 C CA . ARG A 1 86 ? -2.602 3.418 17.865 1.00 94.44 86 ARG A CA 1
ATOM 674 C C . ARG A 1 86 ? -1.945 2.326 17.011 1.00 94.44 86 ARG A C 1
ATOM 676 O O . ARG A 1 86 ? -0.757 2.402 16.747 1.00 94.44 86 ARG A O 1
ATOM 683 N N . VAL A 1 87 ? -2.712 1.322 16.576 1.00 94.38 87 VAL A N 1
ATOM 684 C CA . VAL A 1 87 ? -2.213 0.229 15.724 1.00 94.38 87 VAL A CA 1
ATOM 685 C C . VAL A 1 87 ? -2.119 0.704 14.281 1.00 94.38 87 VAL A C 1
ATOM 687 O O . VAL A 1 87 ? -1.146 0.398 13.604 1.00 94.38 87 VAL A O 1
ATOM 690 N N . HIS A 1 88 ? -3.087 1.502 13.830 1.00 93.69 88 HIS A N 1
ATOM 691 C CA . HIS A 1 88 ? -3.063 2.110 12.505 1.00 93.69 88 HIS A CA 1
ATOM 692 C C . HIS A 1 88 ? -1.802 2.963 12.284 1.00 93.69 88 HIS A C 1
ATOM 694 O O . HIS A 1 88 ? -1.112 2.768 11.291 1.00 93.69 88 HIS A O 1
ATOM 700 N N . LYS A 1 89 ? -1.428 3.831 13.233 1.00 92.00 89 LYS A N 1
ATOM 701 C CA . LYS A 1 89 ? -0.201 4.639 13.113 1.00 92.00 89 LYS A CA 1
ATOM 702 C C . LYS A 1 89 ? 1.066 3.787 13.007 1.00 92.00 89 LYS A C 1
ATOM 704 O O . LYS A 1 89 ? 1.920 4.077 12.177 1.00 92.00 89 LYS A O 1
ATOM 709 N N . VAL A 1 90 ? 1.154 2.708 13.787 1.00 94.56 90 VAL A N 1
ATOM 710 C CA . VAL A 1 90 ? 2.272 1.755 13.693 1.00 94.56 90 VAL A CA 1
ATOM 711 C C . VAL A 1 90 ? 2.278 1.043 12.338 1.00 94.56 90 VAL A C 1
ATOM 713 O O . VAL A 1 90 ? 3.346 0.856 11.764 1.00 94.56 90 VAL A O 1
ATOM 716 N N . LEU A 1 91 ? 1.110 0.673 11.802 1.00 94.19 91 LEU A N 1
ATOM 717 C CA . LEU A 1 91 ? 1.001 0.057 10.478 1.00 94.19 91 LEU A CA 1
ATOM 718 C C . LEU A 1 91 ? 1.555 0.974 9.384 1.00 94.19 91 LEU A C 1
ATOM 720 O O . LEU A 1 91 ? 2.407 0.535 8.623 1.00 94.19 91 LEU A O 1
ATOM 724 N N . ILE A 1 92 ? 1.112 2.233 9.326 1.00 92.50 92 ILE A N 1
ATOM 725 C CA . ILE A 1 92 ? 1.560 3.176 8.290 1.00 92.50 92 ILE A CA 1
ATOM 726 C C . ILE A 1 92 ? 3.080 3.378 8.353 1.00 92.50 92 ILE A C 1
ATOM 728 O O . ILE A 1 92 ? 3.756 3.275 7.333 1.00 92.50 92 ILE A O 1
ATOM 732 N N . GLN A 1 93 ? 3.642 3.546 9.555 1.00 90.75 93 GLN A N 1
ATOM 733 C CA . GLN A 1 93 ? 5.095 3.641 9.741 1.00 90.75 93 GLN A CA 1
ATOM 734 C C . GLN A 1 93 ? 5.840 2.386 9.261 1.00 90.75 93 GLN A C 1
ATOM 736 O O . GLN A 1 93 ? 6.910 2.494 8.669 1.00 90.75 93 GLN A O 1
ATOM 741 N N . ARG A 1 94 ? 5.286 1.191 9.504 1.00 93.19 94 ARG A N 1
ATOM 742 C CA . ARG A 1 94 ? 5.881 -0.082 9.066 1.00 93.19 94 ARG A CA 1
ATOM 743 C C . ARG A 1 94 ? 5.837 -0.255 7.553 1.00 93.19 94 ARG A C 1
ATOM 745 O O . ARG A 1 94 ? 6.811 -0.742 6.995 1.00 93.19 94 ARG A O 1
ATOM 752 N N . VAL A 1 95 ? 4.742 0.147 6.914 1.00 91.88 95 VAL A N 1
ATOM 753 C CA . VAL A 1 95 ? 4.585 0.113 5.453 1.00 91.88 95 VAL A CA 1
ATOM 754 C C . VAL A 1 95 ? 5.593 1.053 4.794 1.00 91.88 95 VAL A C 1
ATOM 756 O O . VAL A 1 95 ? 6.321 0.629 3.901 1.00 91.88 95 VAL A O 1
ATOM 759 N N . LEU A 1 96 ? 5.706 2.291 5.287 1.00 88.25 96 LEU A N 1
ATOM 760 C CA . LEU A 1 96 ? 6.699 3.252 4.801 1.00 88.25 96 LEU A CA 1
ATOM 761 C C . LEU A 1 96 ? 8.124 2.715 4.946 1.00 88.25 96 LEU A C 1
ATOM 763 O O . LEU A 1 96 ? 8.867 2.696 3.969 1.00 88.25 96 LEU A O 1
ATOM 767 N N . ALA A 1 97 ? 8.482 2.223 6.135 1.00 89.25 97 ALA A N 1
ATOM 768 C CA . ALA A 1 97 ? 9.808 1.668 6.381 1.00 89.25 97 ALA A CA 1
ATOM 769 C C . ALA A 1 97 ? 10.111 0.465 5.474 1.00 89.25 97 ALA A C 1
ATOM 771 O O . ALA A 1 97 ? 11.212 0.374 4.940 1.00 89.25 97 ALA A O 1
ATOM 772 N N . TYR A 1 98 ? 9.138 -0.428 5.265 1.00 91.06 98 TYR A N 1
ATOM 773 C CA . TYR A 1 98 ? 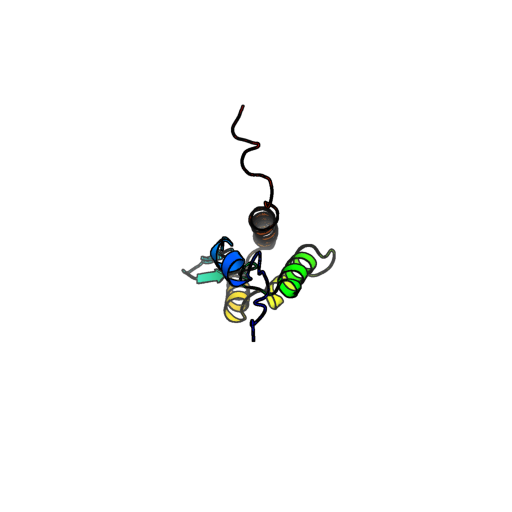9.304 -1.592 4.397 1.00 91.06 98 TYR A CA 1
ATOM 774 C C . TYR A 1 98 ? 9.663 -1.185 2.968 1.00 91.06 98 TYR A C 1
ATOM 776 O O . TYR A 1 98 ? 10.669 -1.653 2.437 1.00 91.06 98 TYR A O 1
ATOM 784 N N . TYR A 1 99 ? 8.881 -0.281 2.370 1.00 87.56 99 TYR A N 1
ATOM 785 C CA . TYR A 1 99 ? 9.093 0.143 0.987 1.00 87.56 99 TYR A CA 1
ATOM 786 C C . TYR A 1 99 ? 10.310 1.057 0.821 1.00 87.56 99 TYR A C 1
ATOM 788 O O . TYR A 1 99 ? 11.004 0.955 -0.185 1.00 87.56 99 TYR A O 1
ATOM 796 N N . GLN A 1 100 ? 10.647 1.882 1.816 1.00 84.75 100 GLN A N 1
ATOM 797 C CA . GLN A 1 100 ? 11.910 2.626 1.811 1.00 84.75 100 GLN A CA 1
ATOM 798 C C . GLN A 1 100 ? 13.125 1.693 1.843 1.00 84.75 100 GLN A C 1
ATOM 800 O O . GLN A 1 100 ? 14.083 1.931 1.119 1.00 84.75 100 GLN A O 1
ATOM 805 N N . GLN A 1 101 ? 13.089 0.615 2.630 1.00 82.12 101 GLN A N 1
ATOM 806 C CA . GLN A 1 101 ? 14.186 -0.357 2.690 1.00 82.12 101 GLN A CA 1
ATOM 807 C C . GLN A 1 101 ? 14.290 -1.223 1.432 1.00 82.12 101 GLN A C 1
ATOM 809 O O . GLN A 1 101 ? 15.390 -1.597 1.042 1.00 82.12 101 GLN A O 1
ATOM 814 N N . THR A 1 102 ? 13.167 -1.563 0.798 1.00 78.81 102 THR A N 1
ATOM 815 C CA . THR A 1 102 ? 13.180 -2.382 -0.426 1.00 78.81 102 THR A CA 1
ATOM 816 C C . THR A 1 102 ? 13.516 -1.564 -1.671 1.00 78.81 102 THR A C 1
ATOM 818 O O . THR A 1 102 ? 14.275 -2.045 -2.505 1.00 78.81 102 THR A O 1
ATOM 821 N N . VAL A 1 103 ? 12.999 -0.337 -1.805 1.00 75.38 103 VAL A N 1
ATOM 822 C CA . VAL A 1 103 ? 13.225 0.525 -2.985 1.00 75.38 103 VAL A CA 1
ATOM 823 C C . VAL A 1 103 ? 14.467 1.408 -2.834 1.00 75.38 103 VAL A C 1
ATOM 825 O O . VAL A 1 103 ? 15.181 1.644 -3.804 1.00 75.38 103 VAL A O 1
ATOM 828 N N . GLY A 1 104 ? 14.755 1.890 -1.624 1.00 61.59 104 GLY A N 1
ATOM 829 C CA . GLY A 1 104 ? 15.833 2.842 -1.336 1.00 61.59 104 GLY A CA 1
ATOM 830 C C . GLY A 1 104 ? 17.235 2.241 -1.239 1.00 61.59 104 GLY A C 1
ATOM 831 O O . GLY A 1 104 ? 18.169 2.976 -0.930 1.00 61.59 104 GLY A O 1
ATOM 832 N N . ASN A 1 105 ? 17.414 0.949 -1.534 1.00 52.50 105 ASN A N 1
ATOM 833 C CA . ASN A 1 105 ? 18.699 0.265 -1.389 1.00 52.50 105 ASN A CA 1
ATOM 834 C C . ASN A 1 105 ? 19.461 -0.067 -2.697 1.00 52.50 105 ASN A C 1
ATOM 836 O O . ASN A 1 105 ? 20.110 -1.113 -2.737 1.00 52.50 105 ASN A O 1
ATOM 840 N N . PRO A 1 106 ? 19.499 0.773 -3.757 1.00 46.06 106 PRO A N 1
ATOM 841 C CA . PRO A 1 106 ? 20.395 0.540 -4.894 1.00 46.06 106 PRO A CA 1
ATOM 842 C C . PRO A 1 106 ? 21.871 0.890 -4.573 1.00 46.06 106 PRO A C 1
ATOM 844 O O . PRO A 1 106 ? 22.597 1.360 -5.447 1.00 46.06 106 PRO A O 1
ATOM 847 N N . GLY A 1 107 ? 22.330 0.686 -3.326 1.00 45.03 107 GLY A N 1
ATOM 848 C CA . GLY A 1 107 ? 23.686 1.058 -2.900 1.00 45.03 107 GLY A CA 1
ATOM 849 C C . GLY A 1 107 ? 24.151 0.669 -1.487 1.00 45.03 107 GLY A C 1
ATOM 850 O O . GLY A 1 107 ? 25.348 0.776 -1.239 1.00 45.03 107 GLY A O 1
ATOM 851 N N . GLU A 1 108 ? 23.297 0.193 -0.570 1.00 45.19 108 GLU A N 1
ATOM 852 C CA . GLU A 1 108 ? 23.746 -0.265 0.763 1.00 45.19 108 GLU A CA 1
ATOM 853 C C . GLU A 1 108 ? 23.767 -1.797 0.868 1.00 45.19 108 GLU A C 1
ATOM 855 O O . GLU A 1 108 ? 23.078 -2.400 1.690 1.00 45.19 108 GLU A O 1
ATOM 860 N N . ASP A 1 109 ? 24.569 -2.451 0.031 1.00 43.12 109 ASP A N 1
ATOM 861 C CA . ASP A 1 109 ? 25.094 -3.764 0.399 1.00 43.12 109 ASP A CA 1
ATOM 862 C C . ASP A 1 109 ? 26.245 -3.521 1.397 1.00 43.12 109 ASP A C 1
ATOM 864 O O . ASP A 1 109 ? 27.269 -2.935 1.053 1.00 43.12 109 ASP A O 1
ATOM 868 N N . THR A 1 110 ? 26.077 -3.957 2.650 1.00 42.28 110 THR A N 1
ATOM 869 C CA . THR A 1 110 ? 27.160 -4.231 3.629 1.00 42.28 110 THR A CA 1
ATOM 870 C C . THR A 1 110 ? 27.857 -3.089 4.397 1.00 42.28 110 THR A C 1
ATOM 872 O O . THR A 1 110 ? 29.037 -3.202 4.720 1.00 42.28 110 THR A O 1
ATOM 875 N N . ALA A 1 111 ? 27.148 -2.058 4.867 1.00 41.75 111 ALA A N 1
ATOM 876 C CA . ALA A 1 111 ? 27.713 -1.113 5.853 1.00 41.75 111 ALA A CA 1
ATOM 877 C C . ALA A 1 111 ? 27.072 -1.182 7.254 1.00 41.75 111 ALA A C 1
ATOM 879 O O . ALA A 1 111 ? 26.905 -0.158 7.900 1.00 41.75 111 ALA A O 1
ATOM 880 N N . SER A 1 112 ? 26.704 -2.365 7.762 1.00 43.88 112 SER A N 1
ATOM 881 C CA . SER A 1 112 ? 26.469 -2.589 9.208 1.00 43.88 112 SER A CA 1
ATOM 882 C C . SER A 1 112 ? 26.509 -4.079 9.558 1.00 43.88 112 SER A C 1
ATOM 884 O O . SER A 1 112 ? 25.577 -4.650 10.114 1.00 43.88 112 SER A O 1
ATOM 886 N N . ALA A 1 113 ? 27.621 -4.727 9.223 1.00 42.28 113 ALA A N 1
ATOM 887 C CA . ALA A 1 113 ? 28.018 -5.999 9.816 1.00 42.28 113 ALA A CA 1
ATOM 888 C C . ALA A 1 113 ? 29.449 -5.870 10.350 1.00 42.28 113 ALA A C 1
ATOM 890 O O . ALA A 1 113 ? 30.334 -6.592 9.913 1.00 42.28 113 ALA A O 1
ATOM 891 N N . SER A 1 114 ? 29.702 -4.890 11.227 1.00 42.62 114 SER A N 1
ATOM 892 C CA . SER A 1 114 ? 30.914 -4.805 12.062 1.00 42.62 114 SER A CA 1
ATOM 893 C C . SER A 1 114 ? 30.788 -3.695 13.111 1.00 42.62 114 SER A C 1
ATOM 895 O O . SER A 1 114 ? 31.079 -2.536 12.813 1.00 42.62 114 SER A O 1
ATOM 897 N N . SER A 1 115 ? 30.385 -4.047 14.336 1.00 37.31 115 SER A N 1
ATOM 898 C CA . SER A 1 115 ? 31.093 -3.770 15.611 1.00 37.31 115 SER A CA 1
ATOM 899 C C . SER A 1 115 ? 30.183 -4.029 16.806 1.00 37.31 115 SER A C 1
ATOM 901 O O . SER A 1 115 ? 29.058 -3.486 16.819 1.00 37.31 115 SER A O 1
#

Secondary structure (DSSP, 8-state):
--------S--HHHHHHH---PPPPEEEPSSS-EEE---TTTS-HHHHHHHHHHHH-TTS-HHHHHHHHS-HHHHHHHHHTT--HHHHHHHHHHHHHHHHHHHS-SS-SSSSS--

Sequence (115 aa):
MAVDKPNVNLSLAALEAEANKPEPFVLALSGSKRITFPDLFDLPVDEAEEFFRDLDQPGKSDFEFLAKWLSKADFDAYKAARVPLRVHKVLIQRVLAYYQQTVGNPGEDTASASS

Foldseek 3Di:
DDPPDDPDPDDPVRVVVVDDQDAFDKAQAPPRDIWTFDRLVPDDPVVSVVLLCQLPPPPDDPLVSCCVGTDPVRNVVVVVSVDDPVVSVVVSVVNNVVCCVVVVPPDPDDPPPDD